Protein AF-A0A348V8I2-F1 (afdb_monomer_lite)

Structure (mmCIF, N/CA/C/O backbone):
data_AF-A0A348V8I2-F1
#
_entry.id   AF-A0A348V8I2-F1
#
loop_
_atom_site.group_PDB
_atom_site.id
_atom_site.type_symbol
_atom_site.label_atom_id
_atom_site.label_alt_id
_atom_site.label_comp_id
_atom_site.label_asym_id
_atom_site.label_entity_id
_atom_site.label_seq_id
_atom_site.pdbx_PDB_ins_code
_atom_site.Cartn_x
_atom_site.Cartn_y
_atom_site.Cartn_z
_atom_site.occupancy
_atom_site.B_iso_or_equiv
_atom_site.auth_seq_id
_atom_site.auth_comp_id
_atom_site.auth_asym_id
_atom_site.auth_atom_id
_atom_site.pdbx_PDB_model_num
ATOM 1 N N . MET A 1 1 ? 14.978 -7.862 -17.967 1.00 56.78 1 MET A N 1
ATOM 2 C CA . MET A 1 1 ? 15.046 -7.311 -16.597 1.00 56.78 1 MET A CA 1
ATOM 3 C C . MET A 1 1 ? 13.731 -7.615 -15.905 1.00 56.78 1 MET A C 1
ATOM 5 O O . MET A 1 1 ? 12.726 -7.742 -16.594 1.00 56.78 1 MET A O 1
ATOM 9 N N . ASN A 1 2 ? 13.743 -7.836 -14.589 1.00 64.62 2 ASN A N 1
ATOM 10 C CA . ASN A 1 2 ? 12.521 -8.115 -13.837 1.00 64.62 2 ASN A CA 1
ATOM 11 C C . ASN A 1 2 ? 11.843 -6.767 -13.547 1.00 64.62 2 ASN A C 1
ATOM 13 O O . ASN A 1 2 ? 12.233 -6.064 -12.617 1.00 64.62 2 ASN A O 1
ATOM 17 N N . ASN A 1 3 ? 10.904 -6.367 -14.401 1.00 83.12 3 ASN A N 1
ATOM 18 C CA . ASN A 1 3 ? 10.252 -5.060 -14.335 1.00 83.12 3 ASN A CA 1
ATOM 19 C C . ASN A 1 3 ? 9.112 -5.102 -13.315 1.00 83.12 3 ASN A C 1
ATOM 21 O O . ASN A 1 3 ? 7.933 -5.103 -13.670 1.00 83.12 3 ASN A O 1
ATOM 25 N N . LYS A 1 4 ? 9.483 -5.207 -12.040 1.00 87.81 4 LYS A N 1
ATOM 26 C CA . LYS A 1 4 ? 8.559 -5.283 -10.908 1.00 87.81 4 LYS A CA 1
ATOM 27 C C . LYS A 1 4 ? 8.664 -4.023 -10.068 1.00 87.81 4 LYS A C 1
ATOM 29 O O . LYS A 1 4 ? 9.762 -3.533 -9.809 1.00 87.81 4 LYS A O 1
ATOM 34 N N . LEU A 1 5 ? 7.517 -3.517 -9.638 1.00 91.19 5 LEU A N 1
ATOM 35 C CA . LEU A 1 5 ? 7.403 -2.452 -8.650 1.00 91.19 5 LEU A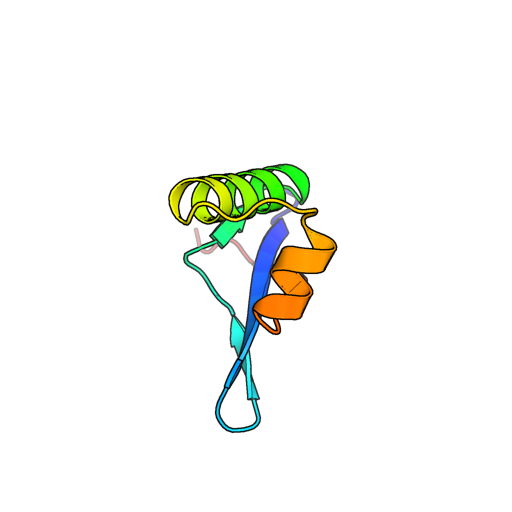 CA 1
ATOM 36 C C . LEU A 1 5 ? 6.416 -2.869 -7.571 1.00 91.19 5 LEU A C 1
ATOM 38 O O . LEU A 1 5 ? 5.465 -3.606 -7.822 1.00 91.19 5 LEU A O 1
ATOM 42 N N . TRP A 1 6 ? 6.635 -2.354 -6.372 1.00 94.56 6 TRP A N 1
ATOM 43 C CA . TRP A 1 6 ? 5.699 -2.457 -5.267 1.00 94.56 6 TRP A CA 1
ATOM 44 C C . TRP A 1 6 ? 4.967 -1.134 -5.104 1.00 94.56 6 TRP A C 1
ATOM 46 O O . TRP A 1 6 ? 5.596 -0.075 -5.088 1.00 94.56 6 TRP A O 1
ATOM 56 N N . LEU A 1 7 ? 3.646 -1.202 -4.964 1.00 95.06 7 LEU A N 1
ATOM 57 C CA . LEU A 1 7 ? 2.751 -0.055 -4.825 1.00 95.06 7 LEU A CA 1
ATOM 58 C C . LEU A 1 7 ? 1.745 -0.291 -3.694 1.00 95.06 7 LEU A C 1
ATOM 60 O O . LEU A 1 7 ? 1.392 -1.435 -3.394 1.00 95.06 7 LEU A O 1
ATOM 64 N N . CYS A 1 8 ? 1.231 0.785 -3.101 1.00 95.06 8 CYS A N 1
ATOM 65 C CA . CYS A 1 8 ? 0.003 0.713 -2.308 1.00 95.06 8 CYS A CA 1
ATOM 66 C C . CYS A 1 8 ? -1.217 0.854 -3.230 1.00 95.06 8 CYS A C 1
ATOM 68 O O . CYS A 1 8 ? -1.158 1.553 -4.240 1.00 95.06 8 CYS A O 1
ATOM 70 N N . LYS A 1 9 ? -2.345 0.248 -2.870 1.00 95.00 9 LYS A N 1
ATOM 71 C CA . LYS A 1 9 ? -3.661 0.546 -3.449 1.00 95.00 9 LYS A CA 1
ATOM 72 C C . LYS A 1 9 ? -4.700 0.733 -2.347 1.00 95.00 9 LYS A C 1
ATOM 74 O O . LYS A 1 9 ? -4.592 0.092 -1.304 1.00 95.00 9 LYS A O 1
ATOM 79 N N . GLY A 1 10 ? -5.680 1.598 -2.578 1.00 94.62 10 GLY A N 1
ATOM 80 C CA . GLY A 1 10 ? -6.786 1.886 -1.659 1.00 94.62 10 GLY A CA 1
ATOM 81 C C . GLY A 1 10 ? -8.140 1.709 -2.345 1.00 94.62 10 GLY A C 1
ATOM 82 O O . GLY A 1 10 ? -8.205 1.647 -3.571 1.00 94.62 10 GLY A O 1
ATOM 83 N N . TRP A 1 11 ? -9.210 1.602 -1.560 1.00 92.94 11 TRP A N 1
ATOM 84 C CA . TRP A 1 11 ? -10.580 1.536 -2.074 1.00 92.94 11 TRP A CA 1
ATOM 85 C C . TRP A 1 11 ? -11.191 2.941 -2.126 1.00 92.94 11 TRP A C 1
ATOM 87 O O . TRP A 1 11 ? -11.232 3.627 -1.104 1.00 92.94 11 TRP A O 1
ATOM 97 N N . TRP A 1 12 ? -11.661 3.368 -3.296 1.00 92.94 12 TRP A N 1
ATOM 98 C CA . TRP A 1 12 ? -12.281 4.675 -3.521 1.00 92.94 12 TRP A CA 1
ATOM 99 C C . TRP A 1 12 ? -13.477 4.523 -4.463 1.00 92.94 12 TRP A C 1
ATOM 101 O O . TRP A 1 12 ? -13.364 3.844 -5.471 1.00 92.94 12 TRP A O 1
ATOM 111 N N . GLU A 1 13 ? -14.633 5.097 -4.114 1.00 94.38 13 GLU A N 1
ATOM 112 C CA . GLU A 1 13 ? -15.844 5.138 -4.966 1.00 94.38 13 GLU A CA 1
ATOM 113 C C . GLU A 1 13 ? -16.269 3.803 -5.623 1.00 94.38 13 GLU A C 1
ATOM 115 O O . GLU A 1 13 ? -16.891 3.776 -6.680 1.00 94.38 13 GLU A O 1
ATOM 120 N N . GLY A 1 14 ? -16.006 2.671 -4.959 1.00 94.81 14 GLY A N 1
ATOM 121 C CA . GLY A 1 14 ? -16.386 1.342 -5.455 1.00 94.81 14 GLY A CA 1
ATOM 122 C C . GLY A 1 14 ? -15.325 0.650 -6.314 1.00 94.81 14 GLY A C 1
ATOM 123 O O . GLY A 1 14 ? -15.593 -0.424 -6.852 1.00 94.81 14 GLY A O 1
ATOM 124 N N . GLU A 1 15 ? -14.124 1.218 -6.410 1.00 95.94 15 GLU A N 1
ATOM 125 C CA . GLU A 1 15 ? -13.000 0.648 -7.146 1.00 95.94 15 GLU A CA 1
ATOM 126 C C . GLU A 1 15 ? -11.684 0.661 -6.350 1.00 95.94 15 GLU A C 1
ATOM 128 O O . GLU A 1 15 ? -11.482 1.427 -5.406 1.00 95.94 15 GLU A O 1
ATOM 133 N N . TRP A 1 16 ? -10.762 -0.230 -6.729 1.00 94.38 16 TRP A N 1
ATOM 134 C CA . TRP A 1 16 ? -9.390 -0.216 -6.219 1.00 94.38 16 TRP A CA 1
ATOM 135 C C . TRP A 1 16 ? -8.542 0.741 -7.053 1.00 94.38 16 TRP A C 1
ATOM 137 O O . TRP A 1 16 ? -8.319 0.489 -8.236 1.00 94.38 16 TRP A O 1
ATOM 147 N N . ILE A 1 17 ? -7.983 1.765 -6.416 1.00 92.88 17 ILE A N 1
ATOM 148 C CA . ILE A 1 17 ? -7.074 2.723 -7.049 1.00 92.88 17 ILE A CA 1
ATOM 149 C C . ILE A 1 17 ? -5.637 2.516 -6.568 1.00 92.88 17 ILE A C 1
ATOM 151 O O . ILE A 1 17 ? -5.383 2.295 -5.383 1.00 92.88 17 ILE A O 1
ATOM 155 N N . TYR A 1 18 ? -4.675 2.595 -7.487 1.00 90.81 18 TYR A N 1
ATOM 156 C CA . TYR A 1 18 ? -3.252 2.509 -7.160 1.00 90.81 18 TYR A CA 1
ATOM 157 C C . TYR A 1 18 ? -2.722 3.860 -6.668 1.00 90.81 18 TYR A C 1
ATOM 159 O O . TYR A 1 18 ? -2.940 4.901 -7.283 1.00 90.81 18 TYR A O 1
ATOM 167 N N . LEU A 1 19 ? -1.971 3.837 -5.572 1.00 88.19 19 LEU A N 1
ATOM 168 C CA . LEU A 1 19 ? -1.389 5.003 -4.916 1.00 88.19 19 LEU A CA 1
ATOM 169 C C . LEU A 1 19 ? 0.070 5.163 -5.355 1.00 88.19 19 LEU A C 1
ATOM 171 O O . LEU A 1 19 ? 1.009 4.742 -4.679 1.00 88.19 19 LEU A O 1
ATOM 175 N N . THR A 1 20 ? 0.264 5.793 -6.510 1.00 81.56 20 THR A N 1
ATOM 176 C CA . THR A 1 20 ? 1.564 5.900 -7.200 1.00 81.56 20 THR A CA 1
ATOM 177 C C . THR A 1 20 ? 2.589 6.808 -6.516 1.00 81.56 20 THR A C 1
ATOM 179 O O . THR A 1 20 ? 3.755 6.796 -6.890 1.00 81.56 20 THR A O 1
ATOM 182 N N . HIS A 1 21 ? 2.209 7.562 -5.483 1.00 81.81 21 HIS A N 1
ATOM 183 C CA . HIS A 1 21 ? 3.157 8.334 -4.6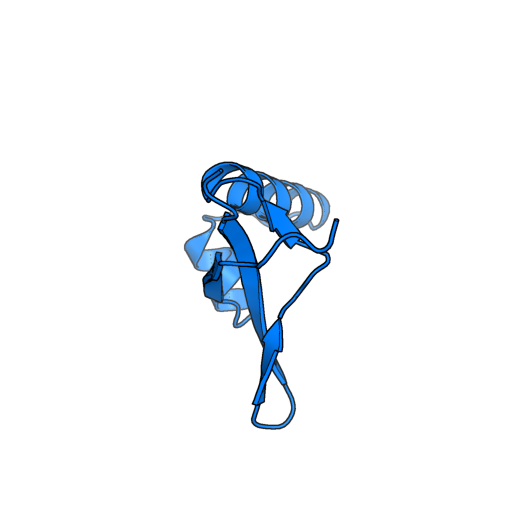67 1.00 81.81 21 HIS A CA 1
ATOM 184 C C . HIS A 1 21 ? 3.999 7.436 -3.744 1.00 81.81 21 HIS A C 1
ATOM 186 O O . HIS A 1 21 ? 5.069 7.833 -3.280 1.00 81.81 21 HIS A O 1
ATOM 192 N N . HIS A 1 22 ? 3.551 6.199 -3.519 1.00 78.25 22 HIS A N 1
ATOM 193 C CA . HIS A 1 22 ? 4.237 5.203 -2.709 1.00 78.25 22 HIS A CA 1
ATOM 194 C C . HIS A 1 22 ? 4.655 4.033 -3.606 1.00 78.25 22 HIS A C 1
ATOM 196 O O . HIS A 1 22 ? 3.937 3.045 -3.723 1.00 78.25 22 HIS A O 1
ATOM 202 N N . VAL A 1 23 ? 5.821 4.165 -4.255 1.00 87.31 23 VAL A N 1
ATOM 203 C CA . VAL A 1 23 ? 6.426 3.112 -5.096 1.00 87.31 23 VAL A CA 1
ATOM 204 C C . VAL A 1 23 ? 7.766 2.655 -4.522 1.00 87.31 23 VAL A C 1
ATOM 206 O O . VAL A 1 23 ? 8.625 3.492 -4.228 1.00 87.31 23 VAL A O 1
ATOM 209 N N . GLY A 1 24 ? 7.980 1.345 -4.421 1.00 87.81 24 GLY A N 1
ATOM 210 C CA . GLY A 1 24 ? 9.266 0.715 -4.109 1.00 87.81 24 GLY A CA 1
ATOM 211 C C . GLY A 1 24 ? 9.761 -0.161 -5.263 1.00 87.81 24 GLY A C 1
ATOM 212 O O . GLY A 1 24 ? 8.959 -0.752 -5.981 1.00 87.81 24 GLY A O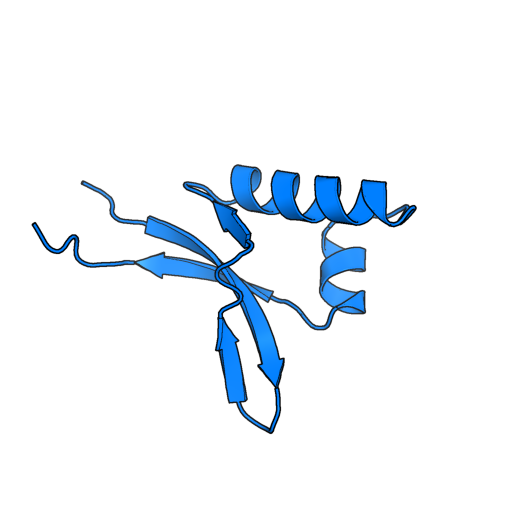 1
ATOM 213 N N . ARG A 1 25 ? 11.086 -0.260 -5.446 1.00 89.44 25 ARG A N 1
ATOM 214 C CA . ARG A 1 25 ? 11.689 -1.255 -6.364 1.00 89.44 25 ARG A CA 1
ATOM 215 C C . ARG A 1 25 ? 11.576 -2.679 -5.816 1.00 89.44 25 ARG A C 1
ATOM 217 O O . ARG A 1 25 ? 11.583 -3.640 -6.573 1.00 89.44 25 ARG A O 1
ATOM 224 N N . ASP A 1 26 ? 11.433 -2.788 -4.504 1.00 92.69 26 ASP A N 1
ATOM 225 C CA . ASP A 1 26 ? 11.112 -3.999 -3.770 1.00 92.69 26 ASP A CA 1
ATOM 226 C C . ASP A 1 26 ? 10.089 -3.671 -2.670 1.00 92.69 26 ASP A C 1
ATOM 228 O O . ASP A 1 26 ? 9.738 -2.506 -2.435 1.00 92.69 26 ASP A O 1
ATOM 232 N N . LYS A 1 27 ? 9.592 -4.719 -2.007 1.00 94.12 27 LYS A N 1
ATOM 233 C CA . LYS A 1 27 ? 8.581 -4.600 -0.956 1.00 94.12 27 LYS A CA 1
ATOM 234 C C . LYS A 1 27 ? 9.070 -3.771 0.232 1.00 94.12 27 LYS A C 1
ATOM 236 O O . LYS A 1 27 ? 8.293 -2.984 0.768 1.00 94.12 27 LYS A O 1
ATOM 241 N N . GLN A 1 28 ? 10.326 -3.938 0.645 1.00 95.38 28 GLN A N 1
ATOM 242 C CA . GLN A 1 28 ? 10.859 -3.272 1.833 1.00 95.38 28 GLN A CA 1
ATOM 243 C C . GLN A 1 28 ? 11.000 -1.767 1.595 1.00 95.38 28 GLN A C 1
ATOM 245 O O . GLN A 1 28 ? 10.541 -0.979 2.414 1.00 95.38 28 GLN A O 1
ATOM 250 N N . ALA A 1 29 ? 11.495 -1.365 0.424 1.00 93.56 29 ALA A N 1
ATOM 251 C CA . ALA A 1 29 ? 11.600 0.035 0.031 1.00 93.56 29 ALA A CA 1
ATOM 252 C C . ALA A 1 29 ? 10.240 0.759 0.040 1.00 93.56 29 ALA A C 1
ATOM 254 O O . ALA A 1 29 ? 10.172 1.952 0.337 1.00 93.56 29 ALA A O 1
ATOM 255 N N . LEU A 1 30 ? 9.147 0.059 -0.289 1.00 95.38 30 LEU A N 1
ATOM 256 C CA . LEU A 1 30 ? 7.799 0.611 -0.153 1.00 95.38 30 LEU A CA 1
ATOM 257 C C . LEU A 1 30 ? 7.380 0.739 1.318 1.00 95.38 30 LEU A C 1
ATOM 259 O O . LEU A 1 30 ? 6.857 1.782 1.709 1.00 95.38 30 LEU A O 1
ATOM 263 N N . ILE A 1 31 ? 7.605 -0.305 2.122 1.00 96.06 31 ILE A N 1
ATOM 264 C CA . ILE A 1 31 ? 7.286 -0.308 3.558 1.00 96.06 31 ILE A CA 1
ATOM 265 C C . ILE A 1 31 ? 7.993 0.853 4.261 1.00 96.06 31 ILE A C 1
ATOM 267 O O . ILE A 1 31 ? 7.342 1.609 4.981 1.00 96.06 31 ILE A O 1
ATOM 271 N N . ASP A 1 32 ? 9.284 1.040 3.995 1.00 95.06 32 ASP A N 1
ATOM 272 C CA . ASP A 1 32 ? 10.089 2.102 4.595 1.00 95.06 32 ASP A CA 1
ATOM 273 C C . ASP A 1 32 ? 9.512 3.483 4.264 1.00 95.06 32 ASP A C 1
ATOM 275 O O . ASP A 1 32 ? 9.325 4.300 5.161 1.00 95.06 32 ASP A O 1
ATOM 279 N N . LYS A 1 33 ? 9.113 3.721 3.005 1.00 93.69 33 LYS A N 1
ATOM 280 C CA . LYS A 1 33 ? 8.457 4.975 2.592 1.00 93.69 33 LYS A CA 1
ATOM 281 C C . LYS A 1 33 ? 7.132 5.218 3.310 1.00 93.69 33 LYS A C 1
ATOM 283 O O . LYS A 1 33 ? 6.843 6.347 3.707 1.00 93.69 33 LYS A O 1
ATOM 288 N N . VAL A 1 34 ? 6.301 4.184 3.447 1.00 94.75 34 VAL A N 1
ATOM 289 C CA . VAL A 1 34 ? 5.011 4.295 4.147 1.00 94.75 34 VAL A CA 1
ATOM 290 C C . VAL A 1 34 ? 5.237 4.603 5.627 1.00 94.75 34 VAL A C 1
ATOM 292 O O . VAL A 1 34 ? 4.574 5.485 6.174 1.00 94.75 34 VAL A O 1
ATOM 295 N N . MET A 1 35 ? 6.189 3.922 6.266 1.00 95.75 35 MET A N 1
ATOM 296 C CA . MET A 1 35 ? 6.488 4.113 7.685 1.00 95.75 35 MET A CA 1
ATOM 297 C C . MET A 1 35 ? 7.205 5.433 7.970 1.00 95.75 35 MET A C 1
ATOM 299 O O . MET A 1 35 ? 6.930 6.049 8.997 1.00 95.75 35 MET A O 1
ATOM 303 N N . GLU A 1 36 ? 8.052 5.921 7.063 1.00 95.06 36 GLU A N 1
ATOM 304 C CA . GLU A 1 36 ? 8.660 7.250 7.165 1.00 95.06 36 GLU A CA 1
ATOM 305 C C . GLU A 1 36 ? 7.582 8.342 7.169 1.00 95.06 36 GLU A C 1
ATOM 307 O O . GLU A 1 36 ? 7.584 9.224 8.030 1.00 95.06 36 GLU A O 1
ATOM 312 N N . GLN A 1 37 ? 6.618 8.258 6.249 1.00 93.75 37 GLN A N 1
ATOM 313 C CA . GLN A 1 37 ? 5.491 9.185 6.211 1.00 93.75 37 GLN A CA 1
ATOM 314 C C . GLN A 1 37 ? 4.614 9.058 7.467 1.00 93.75 37 GLN A C 1
ATOM 316 O O . GLN A 1 37 ? 4.243 10.068 8.063 1.00 93.75 37 GLN A O 1
ATOM 321 N N . ALA A 1 38 ? 4.340 7.833 7.923 1.00 94.88 38 ALA A N 1
ATOM 322 C CA . ALA A 1 38 ? 3.591 7.599 9.154 1.00 94.88 38 ALA A CA 1
ATOM 323 C C . ALA A 1 38 ? 4.296 8.215 10.382 1.00 94.88 38 ALA A C 1
ATOM 325 O O . ALA A 1 38 ? 3.651 8.857 11.211 1.00 94.88 38 ALA A O 1
ATOM 326 N N . ALA A 1 39 ? 5.625 8.105 10.471 1.00 95.81 39 ALA A N 1
ATOM 327 C CA . ALA A 1 39 ? 6.410 8.711 11.543 1.00 95.81 39 ALA A CA 1
ATOM 328 C C . ALA A 1 39 ? 6.312 10.248 11.541 1.00 95.81 39 ALA A C 1
ATOM 330 O O . ALA A 1 39 ? 6.177 10.855 12.605 1.00 95.81 39 ALA A O 1
ATOM 331 N N . ARG A 1 40 ? 6.297 10.888 10.360 1.00 96.44 40 ARG A N 1
ATOM 332 C CA . ARG A 1 40 ? 6.069 12.345 10.224 1.00 96.44 40 ARG A CA 1
ATOM 333 C C . ARG A 1 40 ? 4.688 12.771 10.730 1.00 96.44 40 ARG A C 1
ATOM 335 O O . ARG A 1 40 ? 4.531 13.878 11.238 1.00 96.44 40 ARG A O 1
ATOM 342 N N . GLU A 1 41 ? 3.710 11.877 10.651 1.00 95.75 41 GLU A N 1
ATOM 343 C CA . GLU A 1 41 ? 2.352 12.061 11.172 1.00 95.75 41 GLU A CA 1
ATOM 344 C C . GLU A 1 41 ? 2.207 11.668 12.653 1.00 95.75 41 GLU A C 1
ATOM 346 O O . GLU A 1 41 ? 1.095 11.658 13.179 1.00 95.75 41 GLU A O 1
ATOM 351 N N . LYS A 1 42 ? 3.317 11.363 13.346 1.00 96.50 42 LYS A N 1
ATOM 352 C CA . LYS A 1 42 ? 3.344 10.891 14.744 1.00 96.50 42 LYS A CA 1
ATOM 353 C C . LYS A 1 42 ? 2.573 9.582 14.962 1.00 96.50 42 LYS A C 1
ATOM 355 O O . LYS A 1 42 ? 2.090 9.313 16.061 1.00 96.50 42 LYS A O 1
ATOM 360 N N . PHE A 1 43 ? 2.447 8.761 13.923 1.00 96.12 43 PHE A N 1
ATOM 361 C CA . PHE A 1 43 ? 1.9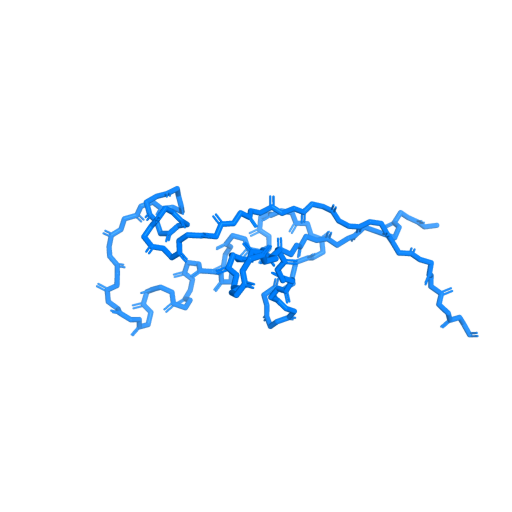13 7.416 14.061 1.00 96.12 43 PHE A CA 1
ATOM 362 C C . PHE A 1 43 ? 2.951 6.509 14.735 1.00 96.12 43 PHE A C 1
ATOM 364 O O . PHE A 1 43 ? 4.111 6.460 14.325 1.00 96.12 43 PHE A O 1
ATOM 371 N N . HIS A 1 44 ? 2.512 5.757 15.741 1.00 95.06 44 HIS A N 1
ATOM 372 C CA . HIS A 1 44 ? 3.312 4.744 16.422 1.00 95.06 44 HIS A CA 1
ATOM 373 C C . HIS A 1 44 ? 2.611 3.393 16.264 1.00 95.06 44 HIS A C 1
ATOM 375 O O . HIS A 1 44 ? 1.505 3.212 16.767 1.00 95.06 44 HIS A O 1
ATOM 381 N N . GLY A 1 45 ? 3.229 2.457 15.546 1.00 96.38 45 GLY A N 1
ATOM 382 C CA . GLY A 1 45 ? 2.636 1.150 15.272 1.00 96.38 45 GLY A CA 1
ATOM 383 C C . GLY A 1 45 ? 3.401 0.378 14.205 1.00 96.38 45 GLY A C 1
ATOM 384 O O . GLY A 1 45 ? 4.468 0.804 13.755 1.00 96.38 45 GLY A O 1
ATOM 385 N N . THR A 1 46 ? 2.851 -0.763 13.804 1.00 97.81 46 THR A N 1
ATOM 386 C CA . THR A 1 46 ? 3.413 -1.581 12.725 1.00 97.81 46 THR A CA 1
ATOM 387 C C . THR A 1 46 ? 2.925 -1.115 11.352 1.00 97.81 46 THR A C 1
ATOM 389 O O . THR A 1 46 ? 1.971 -0.341 11.235 1.00 97.81 46 THR A O 1
ATOM 392 N N . ILE A 1 47 ? 3.562 -1.614 10.290 1.00 96.12 47 ILE A N 1
ATOM 393 C CA . ILE A 1 47 ? 3.073 -1.403 8.924 1.00 96.12 47 ILE A CA 1
ATOM 394 C C . ILE A 1 47 ? 1.662 -1.975 8.733 1.00 96.12 47 ILE A C 1
ATOM 396 O O . ILE A 1 47 ? 0.834 -1.330 8.096 1.00 96.12 47 ILE A O 1
ATOM 400 N N . ASP A 1 48 ? 1.350 -3.126 9.333 1.00 97.38 48 ASP A N 1
ATOM 401 C CA . ASP A 1 48 ? 0.031 -3.757 9.217 1.00 97.38 48 ASP A CA 1
ATOM 402 C C . ASP A 1 48 ? -1.060 -2.889 9.863 1.00 97.38 48 ASP A C 1
ATOM 404 O O . ASP A 1 48 ? -2.116 -2.666 9.265 1.00 97.38 48 ASP A O 1
ATOM 408 N N . ASP A 1 49 ? -0.777 -2.312 11.036 1.00 97.62 49 ASP A N 1
ATOM 409 C CA . ASP A 1 49 ? -1.677 -1.365 11.707 1.00 97.62 49 ASP A CA 1
ATOM 410 C C . ASP A 1 49 ? -1.917 -0.121 10.848 1.00 97.62 49 ASP A C 1
ATOM 412 O O . ASP A 1 49 ? -3.050 0.362 10.719 1.00 97.62 49 A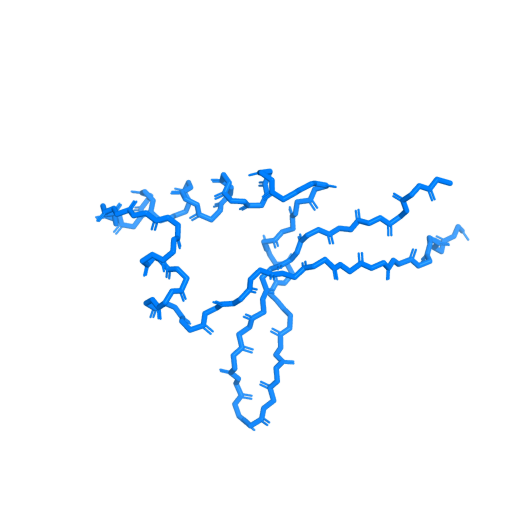SP A O 1
ATOM 416 N N . ARG A 1 50 ? -0.848 0.396 10.231 1.00 96.12 50 ARG A N 1
ATOM 417 C CA . ARG A 1 50 ? -0.918 1.580 9.377 1.00 96.12 50 ARG A CA 1
ATOM 418 C C . ARG A 1 50 ? -1.748 1.314 8.125 1.00 96.12 50 ARG A C 1
ATOM 420 O O . ARG A 1 50 ? -2.636 2.103 7.812 1.00 96.12 50 ARG A O 1
ATOM 427 N N . LEU A 1 51 ? -1.496 0.203 7.435 1.00 95.19 51 LEU A N 1
ATOM 428 C CA . LEU A 1 51 ? -2.238 -0.194 6.237 1.00 95.19 51 LEU A CA 1
ATOM 429 C C . LEU A 1 51 ? -3.717 -0.421 6.546 1.00 95.19 51 LEU A C 1
ATOM 431 O O . LEU A 1 51 ? -4.572 0.076 5.815 1.00 95.19 51 LEU A O 1
ATOM 435 N N . LYS A 1 52 ? -4.028 -1.084 7.666 1.00 95.75 52 LYS A N 1
ATOM 436 C CA . LYS A 1 52 ? -5.407 -1.273 8.130 1.00 95.75 52 LYS A CA 1
ATOM 437 C C . LYS A 1 52 ? -6.103 0.058 8.409 1.00 95.75 52 LYS A C 1
ATOM 439 O O . LYS A 1 52 ? -7.232 0.245 7.968 1.00 95.75 52 LYS A O 1
ATOM 444 N N . THR A 1 53 ? -5.432 0.977 9.106 1.00 94.69 53 THR A N 1
ATOM 445 C CA . THR A 1 53 ? -5.966 2.317 9.415 1.00 94.69 53 THR A CA 1
ATOM 446 C C . THR A 1 53 ? -6.290 3.100 8.144 1.00 94.69 53 THR A C 1
ATOM 448 O O . THR A 1 53 ? -7.301 3.792 8.084 1.00 94.69 53 THR A O 1
ATOM 451 N N . LEU A 1 54 ? -5.446 2.972 7.120 1.00 92.88 54 LEU A N 1
ATOM 452 C CA . LEU A 1 54 ? -5.617 3.661 5.843 1.00 92.88 54 LEU A CA 1
ATOM 453 C C . LEU A 1 54 ? -6.539 2.924 4.856 1.00 92.88 54 LEU A C 1
ATOM 455 O O . LEU A 1 54 ? -6.875 3.483 3.814 1.00 92.88 54 LEU A O 1
ATOM 459 N N . GLY A 1 55 ? -6.931 1.677 5.137 1.00 94.44 55 GLY A N 1
ATOM 460 C CA . GLY A 1 55 ? -7.635 0.829 4.171 1.00 94.44 55 GLY A CA 1
ATOM 461 C C . GLY A 1 55 ? -6.790 0.512 2.930 1.00 94.44 55 GLY A C 1
ATOM 462 O O . GLY A 1 55 ? -7.321 0.406 1.824 1.00 94.44 55 GLY A O 1
ATOM 463 N N . TRP A 1 56 ? -5.467 0.424 3.092 1.00 95.50 56 TRP A N 1
ATOM 464 C CA . TRP A 1 56 ? -4.517 0.200 2.003 1.00 95.50 56 TRP A CA 1
ATOM 465 C C . TRP A 1 56 ? -4.042 -1.249 1.944 1.00 95.50 56 TRP A C 1
A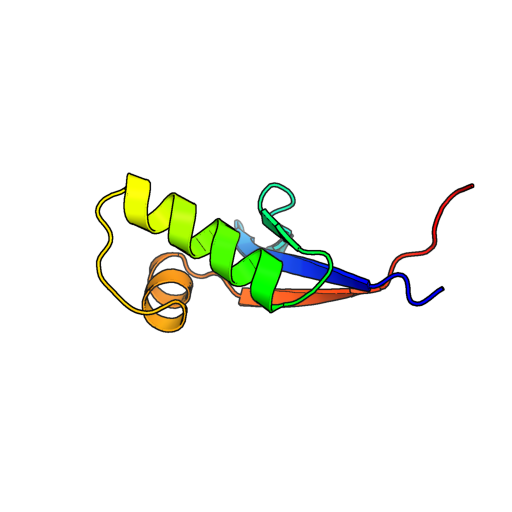TOM 467 O O . TRP A 1 56 ? -3.986 -1.958 2.947 1.00 95.50 56 TRP A O 1
ATOM 477 N N . VAL A 1 57 ? -3.630 -1.667 0.751 1.00 95.69 57 VAL A N 1
ATOM 478 C CA . VAL A 1 57 ? -3.031 -2.976 0.483 1.00 95.69 57 VAL A CA 1
ATOM 479 C C . VAL A 1 57 ? -1.731 -2.783 -0.292 1.00 95.69 57 VAL A C 1
ATOM 481 O O . VAL A 1 57 ? -1.689 -2.002 -1.242 1.00 95.69 57 VAL A O 1
ATOM 484 N N . LEU A 1 58 ? -0.677 -3.512 0.083 1.00 95.38 58 LEU A N 1
ATOM 485 C CA . LEU A 1 58 ? 0.561 -3.585 -0.699 1.00 95.38 58 LEU A CA 1
ATOM 486 C C . LEU A 1 58 ? 0.381 -4.567 -1.858 1.00 95.38 58 LEU A C 1
ATOM 488 O O . LEU A 1 58 ? -0.119 -5.676 -1.663 1.00 95.38 58 LEU A O 1
ATOM 492 N N . CYS A 1 59 ? 0.823 -4.195 -3.050 1.00 94.88 59 CYS A N 1
ATOM 493 C CA . CYS A 1 59 ? 0.728 -5.040 -4.232 1.00 94.88 59 CYS A CA 1
ATOM 494 C C . CYS A 1 59 ? 1.987 -4.953 -5.095 1.00 94.88 59 CYS A C 1
ATOM 496 O O . CYS A 1 59 ? 2.611 -3.899 -5.204 1.00 94.88 59 CYS A O 1
ATOM 498 N N . GLU A 1 60 ? 2.342 -6.084 -5.703 1.00 94.50 60 GLU A N 1
ATOM 499 C CA . GLU A 1 60 ? 3.369 -6.166 -6.736 1.00 94.50 60 GLU A CA 1
ATOM 500 C C . GLU A 1 60 ? 2.717 -5.924 -8.100 1.00 94.50 60 GLU A C 1
ATOM 502 O O . GLU A 1 60 ? 1.656 -6.479 -8.399 1.00 94.50 60 GLU A O 1
ATOM 507 N N . VAL A 1 61 ? 3.347 -5.090 -8.921 1.00 90.69 61 VAL A N 1
ATOM 508 C CA . VAL A 1 61 ? 2.922 -4.799 -10.287 1.00 90.69 61 VAL A CA 1
ATOM 509 C C . VAL A 1 61 ? 4.089 -5.060 -11.228 1.00 90.69 61 VAL A C 1
ATOM 511 O O . VAL A 1 61 ? 5.186 -4.528 -11.049 1.00 90.69 61 VAL A O 1
ATOM 514 N N . GLU A 1 62 ? 3.838 -5.884 -12.240 1.00 89.25 62 GLU A N 1
ATOM 515 C CA . GLU A 1 62 ? 4.733 -6.066 -13.378 1.00 89.25 62 GLU A CA 1
ATOM 516 C C . GLU A 1 62 ? 4.395 -5.043 -14.462 1.00 89.25 62 GLU A C 1
ATOM 518 O O . GLU A 1 62 ? 3.225 -4.827 -14.783 1.00 89.25 62 GLU A O 1
ATOM 523 N N . PHE A 1 63 ? 5.413 -4.415 -15.044 1.00 77.81 63 PHE A N 1
ATOM 524 C CA . PHE A 1 63 ? 5.231 -3.433 -16.109 1.00 77.81 63 PHE A CA 1
ATOM 525 C C . PHE A 1 63 ? 6.120 -3.738 -17.314 1.00 77.81 63 PHE A C 1
ATOM 527 O O . PHE A 1 63 ? 7.207 -4.306 -17.204 1.00 77.81 63 PHE A O 1
ATOM 534 N N . LYS A 1 64 ? 5.658 -3.346 -18.502 1.00 77.44 64 LYS A N 1
ATOM 535 C CA . LYS A 1 64 ? 6.502 -3.327 -19.698 1.00 77.44 64 LYS A CA 1
ATOM 536 C C . LYS A 1 64 ? 7.201 -1.977 -19.742 1.00 77.44 64 LYS A C 1
ATOM 538 O O . LYS A 1 64 ? 6.538 -0.946 -19.709 1.00 77.44 64 LYS A O 1
ATOM 543 N N . GLU A 1 65 ? 8.527 -1.996 -19.767 1.00 64.81 65 GLU A N 1
ATOM 544 C CA . GLU A 1 65 ? 9.308 -0.783 -19.977 1.00 64.81 65 GLU A CA 1
ATOM 545 C C . GLU A 1 65 ? 9.021 -0.291 -21.399 1.00 64.81 65 GLU A C 1
ATOM 547 O O . GLU A 1 65 ? 9.160 -1.050 -22.360 1.00 64.81 65 GLU A O 1
ATOM 552 N N . VAL A 1 66 ? 8.526 0.940 -21.516 1.00 68.50 66 VAL A N 1
ATOM 553 C CA . VAL A 1 66 ? 8.371 1.608 -22.808 1.00 68.50 66 VAL A CA 1
ATOM 554 C C . VAL A 1 66 ? 9.689 2.332 -23.050 1.00 68.50 66 VAL A C 1
ATOM 556 O O . VAL A 1 66 ? 9.969 3.319 -22.373 1.00 68.50 66 VAL A O 1
ATOM 559 N N . VAL A 1 67 ? 10.518 1.755 -23.923 1.00 58.91 67 VAL A N 1
ATOM 560 C CA . VAL A 1 67 ? 11.807 2.315 -24.364 1.00 58.91 67 VAL A CA 1
ATOM 561 C C . VAL A 1 67 ? 11.568 3.359 -25.444 1.00 58.91 67 VAL A C 1
ATOM 563 O O . VAL A 1 67 ? 10.738 3.074 -26.338 1.00 58.91 67 VAL A O 1
#

pLDDT: mean 90.52, std 9.24, range [56.78, 97.81]

Secondary structure (DSSP, 8-state):
---EEEEEEEEETTEEEEEEEEEESSHHHHHHHHHHHHHHTT--S-HHHHHHHHTEEEEEEE-----

Sequence (67 aa):
MNNKLWLCKGWWEGEWIYLTHHVGRDKQALIDKVMEQAAREKFHGTIDDRLKTLGWVLCEVEFKEVV

Foldseek 3Di:
DQQKKKWKWADDPRDIDTDVVQIDPDPVSSLCVQVVVCVVVVHDDHSVVSCVVRRMDMDMDGDDDDD

Radius of gyration: 12.86 Å; chains: 1; bounding box: 31×20×41 Å